Protein AF-A0A7S0HQ04-F1 (afdb_monomer_lite)

Structure (mmCIF, N/CA/C/O backbone):
data_AF-A0A7S0HQ04-F1
#
_entry.id   AF-A0A7S0HQ04-F1
#
loop_
_atom_site.group_PDB
_atom_site.id
_atom_site.type_symbol
_atom_site.label_atom_id
_atom_site.label_alt_id
_atom_site.label_comp_id
_atom_site.label_asym_id
_atom_site.label_entity_id
_atom_site.label_seq_id
_atom_site.pdbx_PDB_ins_code
_atom_site.Cartn_x
_atom_site.Cartn_y
_atom_site.Cartn_z
_atom_site.occupancy
_atom_site.B_iso_or_equiv
_atom_site.auth_seq_id
_atom_site.auth_comp_id
_atom_site.auth_asym_id
_atom_site.auth_atom_id
_atom_site.pdbx_PDB_model_num
ATOM 1 N N . ALA A 1 1 ? -10.178 5.469 36.055 1.00 49.44 1 ALA A N 1
ATOM 2 C CA . ALA A 1 1 ? -10.023 6.117 34.739 1.00 49.44 1 ALA A CA 1
ATOM 3 C C . ALA A 1 1 ? -11.211 7.045 34.546 1.00 49.44 1 ALA A C 1
ATOM 5 O O . ALA A 1 1 ? -12.327 6.606 34.798 1.00 49.44 1 ALA A O 1
ATOM 6 N N . ALA A 1 2 ? -10.984 8.321 34.225 1.00 44.69 2 ALA A N 1
ATOM 7 C CA . ALA A 1 2 ? -12.072 9.258 33.946 1.00 44.69 2 ALA A CA 1
ATOM 8 C C . ALA A 1 2 ? -12.947 8.728 32.797 1.00 44.69 2 ALA A C 1
ATOM 10 O O . ALA A 1 2 ? -12.449 8.022 31.917 1.00 44.69 2 ALA A O 1
ATOM 11 N N . ALA A 1 3 ? -14.241 9.037 32.826 1.00 45.88 3 ALA A N 1
ATOM 12 C CA . ALA A 1 3 ? -15.188 8.619 31.806 1.00 45.88 3 ALA A CA 1
ATOM 13 C C . ALA A 1 3 ? -14.772 9.138 30.413 1.00 45.88 3 ALA A C 1
ATOM 15 O O . ALA A 1 3 ? -14.984 10.296 30.077 1.00 45.88 3 ALA A O 1
ATOM 16 N N . GLY A 1 4 ? -14.187 8.244 29.612 1.00 54.53 4 GLY A N 1
ATOM 17 C CA . GLY A 1 4 ? -14.717 7.951 28.282 1.00 54.53 4 GLY A CA 1
ATOM 18 C C . GLY A 1 4 ? -14.225 8.763 27.085 1.00 54.53 4 GLY A C 1
ATOM 19 O O . GLY A 1 4 ? -14.978 8.869 26.123 1.00 54.53 4 GLY A O 1
ATOM 20 N N . ALA A 1 5 ? -12.998 9.288 27.063 1.00 63.47 5 ALA A N 1
ATOM 21 C CA . ALA A 1 5 ? -12.425 9.748 25.793 1.00 63.47 5 ALA A CA 1
ATOM 22 C C . ALA A 1 5 ? -12.096 8.523 24.916 1.00 63.47 5 ALA A C 1
ATOM 24 O O . ALA A 1 5 ? -11.068 7.869 25.101 1.00 63.47 5 ALA A O 1
ATOM 25 N N . LYS A 1 6 ? -13.005 8.166 23.999 1.00 71.00 6 LYS A N 1
ATOM 26 C CA . LYS A 1 6 ? -12.756 7.158 22.957 1.00 71.00 6 LYS A CA 1
ATOM 27 C C . LYS A 1 6 ? -11.501 7.586 22.189 1.00 71.00 6 LYS A C 1
ATOM 29 O O . LYS A 1 6 ? -11.421 8.729 21.743 1.00 71.00 6 LYS A O 1
ATOM 34 N N . ARG A 1 7 ? -10.509 6.695 22.059 1.00 79.62 7 ARG A N 1
ATOM 35 C CA . ARG A 1 7 ? -9.330 6.987 21.228 1.00 79.62 7 ARG A CA 1
ATOM 36 C C . ARG A 1 7 ? -9.783 7.228 19.787 1.00 79.62 7 ARG A C 1
ATOM 38 O O . ARG A 1 7 ? -10.695 6.544 19.323 1.00 79.62 7 ARG A O 1
ATOM 45 N N . ALA A 1 8 ? -9.140 8.161 19.092 1.00 81.12 8 ALA A N 1
ATOM 46 C CA . ALA A 1 8 ? -9.387 8.360 17.670 1.00 81.12 8 ALA A CA 1
ATOM 47 C C . ALA A 1 8 ? -9.031 7.082 16.896 1.00 81.12 8 ALA A C 1
ATOM 49 O O . ALA A 1 8 ? -7.971 6.493 17.126 1.00 81.12 8 ALA A O 1
ATOM 50 N N . SER A 1 9 ? -9.916 6.658 15.997 1.00 86.69 9 SER A N 1
ATOM 51 C CA . SER A 1 9 ? -9.639 5.550 15.087 1.00 86.69 9 SER A CA 1
ATOM 52 C C . SER A 1 9 ? -8.666 6.004 14.002 1.00 86.69 9 SER A C 1
ATOM 54 O O . SER A 1 9 ? -8.868 7.041 13.374 1.00 86.69 9 SER A O 1
ATOM 56 N N . THR A 1 10 ? -7.608 5.231 13.780 1.00 89.50 10 THR A N 1
ATOM 57 C CA . THR A 1 10 ? -6.543 5.535 12.822 1.00 89.50 10 THR A CA 1
ATOM 58 C C . THR A 1 10 ? -6.499 4.478 11.726 1.00 89.50 10 THR A C 1
ATOM 60 O O . THR A 1 10 ? -6.186 3.315 11.988 1.00 89.50 10 THR A O 1
ATOM 63 N N . ARG A 1 11 ? -6.755 4.896 10.483 1.00 91.81 11 ARG A N 1
ATOM 64 C CA . ARG A 1 11 ? -6.511 4.101 9.275 1.00 91.81 11 ARG A CA 1
ATOM 65 C C . ARG A 1 11 ? -5.287 4.651 8.555 1.00 91.81 11 ARG A C 1
ATOM 67 O O . ARG A 1 11 ? -5.269 5.818 8.180 1.00 91.81 11 ARG A O 1
ATOM 74 N N . LEU A 1 12 ? -4.269 3.814 8.393 1.00 92.00 12 LEU A N 1
ATOM 75 C CA . LEU A 1 12 ? -3.032 4.158 7.703 1.00 92.00 12 LEU A CA 1
ATOM 76 C C . LEU A 1 12 ? -3.044 3.557 6.300 1.00 92.00 12 LEU A C 1
ATOM 78 O O . LEU A 1 12 ? -3.035 2.338 6.149 1.00 92.00 12 LEU A O 1
ATOM 82 N N . THR A 1 13 ? -3.023 4.414 5.288 1.00 92.56 13 THR A N 1
ATOM 83 C CA . THR A 1 13 ? -2.994 4.004 3.886 1.00 92.56 13 THR A CA 1
ATOM 84 C C . THR A 1 13 ? -1.707 4.495 3.248 1.00 92.56 13 THR A C 1
ATOM 86 O O . THR A 1 13 ? -1.395 5.683 3.304 1.00 92.56 13 THR A O 1
ATOM 89 N N . LEU A 1 14 ? -0.950 3.573 2.660 1.00 90.12 14 LEU A N 1
ATOM 90 C CA . LEU A 1 14 ? 0.329 3.857 2.021 1.00 90.12 14 LEU A CA 1
ATOM 91 C C . LEU A 1 14 ? 0.217 3.594 0.527 1.00 90.12 14 LEU A C 1
ATOM 93 O O . LEU A 1 14 ? -0.139 2.490 0.113 1.00 90.12 14 LEU A O 1
ATOM 97 N N . CYS A 1 15 ? 0.558 4.593 -0.273 1.00 89.81 15 CYS A N 1
ATOM 98 C CA . CYS A 1 15 ? 0.679 4.454 -1.715 1.00 89.81 15 CYS A CA 1
ATOM 99 C C . CYS A 1 15 ? 2.157 4.482 -2.057 1.00 89.81 15 CYS A C 1
ATOM 101 O O . CYS A 1 15 ? 2.775 5.538 -1.945 1.00 89.81 15 CYS A O 1
ATOM 103 N N . ASP A 1 16 ? 2.693 3.330 -2.444 1.00 81.44 16 ASP A N 1
ATOM 104 C CA . ASP A 1 16 ? 4.086 3.200 -2.865 1.00 81.44 16 ASP A CA 1
ATOM 105 C C . ASP A 1 16 ? 5.136 3.712 -1.849 1.00 81.44 16 ASP A C 1
ATOM 107 O O . ASP A 1 16 ? 5.993 4.540 -2.167 1.00 81.44 16 ASP A O 1
ATOM 111 N N . PRO A 1 17 ? 5.065 3.291 -0.573 1.00 74.12 17 PRO A N 1
ATOM 112 C CA . PRO A 1 17 ? 6.048 3.686 0.415 1.00 74.12 17 PRO A CA 1
ATOM 113 C C . PRO A 1 17 ? 7.425 3.123 0.038 1.00 74.12 17 PRO A C 1
ATOM 115 O O . PRO A 1 17 ? 7.635 1.911 0.043 1.00 74.12 17 PRO A O 1
ATOM 118 N N . PHE A 1 18 ? 8.397 4.008 -0.191 1.00 68.62 18 PHE A N 1
ATOM 119 C CA . PHE A 1 18 ? 9.812 3.642 -0.272 1.00 68.62 18 PHE A CA 1
ATOM 120 C C . PHE A 1 18 ? 10.280 3.110 1.086 1.00 68.62 18 PHE A C 1
ATOM 122 O O . PHE A 1 18 ? 10.737 3.853 1.954 1.00 68.62 18 PHE A O 1
ATOM 129 N N . CYS A 1 19 ? 10.115 1.810 1.294 1.00 59.16 19 CYS A N 1
ATOM 130 C CA . CYS A 1 19 ? 10.522 1.119 2.505 1.00 59.16 19 CYS A CA 1
ATOM 131 C C . CYS A 1 19 ? 11.598 0.110 2.138 1.00 59.16 19 CYS A C 1
ATOM 133 O O . CYS A 1 19 ? 11.290 -1.005 1.732 1.00 59.16 19 CYS A O 1
ATOM 135 N N . ALA A 1 20 ? 12.861 0.505 2.299 1.00 55.47 20 ALA A N 1
ATOM 136 C CA . ALA A 1 20 ? 13.969 -0.429 2.190 1.00 55.47 20 ALA A CA 1
ATOM 137 C C . ALA A 1 20 ? 13.792 -1.565 3.215 1.00 55.47 20 ALA A C 1
ATOM 139 O O . ALA A 1 20 ? 13.475 -1.321 4.388 1.00 55.47 20 ALA A O 1
ATOM 140 N N . ARG A 1 21 ? 13.961 -2.814 2.771 1.00 53.97 21 ARG A N 1
ATOM 141 C CA . ARG A 1 21 ? 13.816 -3.982 3.645 1.00 53.97 21 ARG A CA 1
ATOM 142 C C . ARG A 1 21 ? 14.895 -4.065 4.716 1.00 53.97 21 ARG A C 1
ATOM 144 O O . ARG A 1 21 ? 16.014 -3.589 4.561 1.00 53.97 21 ARG A O 1
ATOM 151 N N . ALA A 1 22 ? 14.564 -4.789 5.779 1.00 51.50 22 ALA A N 1
ATOM 152 C CA . ALA A 1 22 ? 15.444 -4.980 6.919 1.00 51.50 22 ALA A CA 1
ATOM 153 C C . ALA A 1 22 ? 16.738 -5.722 6.685 1.00 51.50 22 ALA A C 1
ATOM 155 O O . ALA A 1 22 ? 17.686 -5.546 7.440 1.00 51.50 22 ALA A O 1
ATOM 156 N N . ASP A 1 23 ? 16.753 -6.551 5.662 1.00 50.78 23 ASP A N 1
ATOM 157 C CA . ASP A 1 23 ? 17.892 -7.335 5.231 1.00 50.78 23 ASP A CA 1
ATOM 158 C C . ASP A 1 23 ? 18.724 -6.628 4.149 1.00 50.78 23 ASP A C 1
ATOM 160 O O . ASP A 1 23 ? 19.765 -7.145 3.759 1.00 50.78 23 ASP A O 1
ATOM 164 N N . GLU A 1 24 ? 18.301 -5.444 3.687 1.00 52.69 24 GLU A N 1
ATOM 165 C CA . GLU A 1 24 ? 18.981 -4.666 2.638 1.00 52.69 24 GLU A CA 1
ATOM 166 C C . GLU A 1 24 ? 19.461 -3.286 3.106 1.00 52.69 24 GLU A C 1
ATOM 168 O O . GLU A 1 24 ? 20.281 -2.648 2.443 1.00 52.69 24 GLU A O 1
ATOM 173 N N . VAL A 1 25 ? 18.986 -2.818 4.262 1.00 55.66 25 VAL A N 1
ATOM 174 C CA . VAL A 1 25 ? 19.488 -1.601 4.902 1.00 55.66 25 VAL A CA 1
ATOM 175 C C . VAL A 1 25 ? 20.766 -1.939 5.665 1.00 55.66 25 VAL A C 1
ATOM 177 O O . VAL A 1 25 ? 20.732 -2.617 6.684 1.00 55.66 25 VAL A O 1
ATOM 180 N N . GLY A 1 26 ? 21.903 -1.466 5.153 1.00 57.19 26 GLY A N 1
ATOM 181 C CA . GLY A 1 26 ? 23.189 -1.502 5.849 1.00 57.19 26 GLY A CA 1
ATOM 182 C C . GLY A 1 26 ? 23.482 -0.213 6.624 1.00 57.19 26 GLY A C 1
ATOM 183 O O . GLY A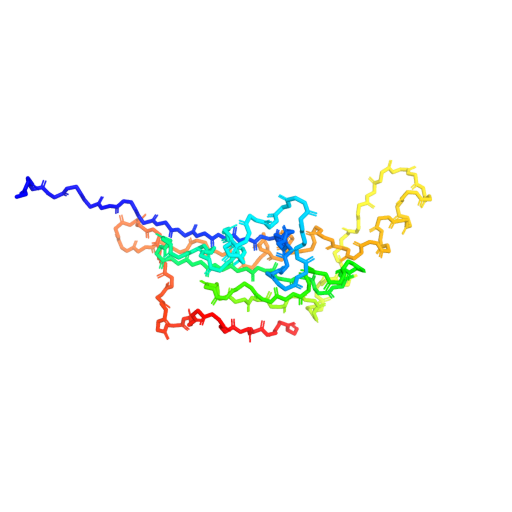 1 26 ? 22.739 0.770 6.582 1.00 57.19 26 GLY A O 1
ATOM 184 N N . SER A 1 27 ? 24.619 -0.194 7.316 1.00 57.19 27 SER A N 1
ATOM 185 C CA . SER A 1 27 ? 25.131 1.001 8.002 1.00 57.19 27 SER A CA 1
ATOM 186 C C . SER A 1 27 ? 25.265 2.202 7.034 1.00 57.19 27 SER A C 1
ATOM 188 O O . SER A 1 27 ? 25.646 1.991 5.879 1.00 57.19 27 SER A O 1
ATOM 190 N N . PRO A 1 28 ? 24.978 3.456 7.450 1.00 58.94 28 PRO A N 1
ATOM 191 C CA . PRO A 1 28 ? 24.671 3.925 8.811 1.00 58.94 28 PRO A CA 1
ATOM 192 C C . PRO A 1 28 ? 23.182 3.868 9.189 1.00 58.94 28 PRO A C 1
ATOM 194 O O . PRO A 1 28 ? 22.813 4.313 10.271 1.00 58.94 28 PRO A O 1
ATOM 197 N N . TRP A 1 29 ? 22.328 3.381 8.290 1.00 57.28 29 TRP A N 1
ATOM 198 C CA . TRP A 1 29 ? 20.873 3.413 8.448 1.00 57.28 29 TRP A CA 1
ATOM 199 C C . TRP A 1 29 ? 20.329 2.226 9.253 1.00 57.28 29 TRP A C 1
ATOM 201 O O . TRP A 1 29 ? 19.196 2.276 9.725 1.00 57.28 29 TRP A O 1
ATOM 211 N N . ASP A 1 30 ? 21.143 1.183 9.430 1.00 61.56 30 ASP A N 1
ATOM 212 C CA . ASP A 1 30 ? 20.929 0.112 10.401 1.00 61.56 30 ASP A CA 1
ATOM 213 C C . ASP A 1 30 ? 21.782 0.374 11.652 1.00 61.56 30 ASP A C 1
ATOM 215 O O . ASP A 1 30 ? 23.015 0.361 11.600 1.00 61.56 30 ASP A O 1
ATOM 219 N N . ASP A 1 31 ? 21.114 0.628 12.778 1.00 63.97 31 ASP A N 1
ATOM 220 C CA . ASP A 1 31 ? 21.716 0.832 14.103 1.00 63.97 31 ASP A CA 1
ATOM 221 C C . ASP A 1 31 ? 22.036 -0.495 14.822 1.00 63.97 31 ASP A C 1
ATOM 223 O O . ASP A 1 31 ? 22.365 -0.508 16.010 1.00 63.97 31 ASP A O 1
ATOM 227 N N . GLY A 1 32 ? 21.935 -1.626 14.114 1.00 59.44 32 GLY A N 1
ATOM 228 C CA . GLY A 1 32 ? 22.132 -2.963 14.667 1.00 59.44 32 GLY A CA 1
ATOM 229 C C . GLY A 1 32 ? 20.888 -3.524 15.360 1.00 59.44 32 GLY A C 1
ATOM 230 O O . GLY A 1 32 ? 20.926 -4.657 15.843 1.00 59.44 32 GLY A O 1
ATOM 231 N N . SER A 1 33 ? 19.771 -2.783 15.388 1.00 60.53 33 SER A N 1
ATOM 232 C CA . SER A 1 33 ? 18.465 -3.318 15.798 1.00 60.53 33 SER A CA 1
ATOM 233 C C . SER A 1 33 ? 17.797 -4.150 14.697 1.00 60.53 33 SER A C 1
ATOM 235 O O . SER A 1 33 ? 16.811 -4.851 14.962 1.00 60.53 33 SER A O 1
ATOM 237 N N . GLY A 1 34 ? 18.324 -4.100 13.466 1.00 55.38 34 GLY A N 1
ATOM 238 C CA . GLY A 1 34 ? 17.714 -4.711 12.296 1.00 55.38 34 GLY A CA 1
ATOM 239 C C . GLY A 1 34 ? 16.345 -4.086 12.051 1.00 55.38 34 GLY A C 1
ATOM 240 O O . GLY A 1 34 ? 15.316 -4.672 12.401 1.00 55.38 34 GLY A O 1
ATOM 241 N N . THR A 1 35 ? 16.325 -2.908 11.428 1.00 57.88 35 THR A N 1
ATOM 242 C CA . THR A 1 35 ? 15.143 -2.076 11.099 1.00 57.88 35 THR A CA 1
ATOM 243 C C . THR A 1 35 ? 14.244 -1.642 12.236 1.00 57.88 35 THR A C 1
ATOM 245 O O . THR A 1 35 ? 13.097 -2.082 12.393 1.00 57.88 35 THR A O 1
ATOM 248 N N . THR A 1 36 ? 14.684 -0.610 12.924 1.00 52.19 36 THR A N 1
ATOM 249 C CA . THR A 1 36 ? 13.777 0.376 13.496 1.00 52.19 36 THR A CA 1
ATOM 250 C C . THR A 1 36 ? 12.910 0.983 12.373 1.00 52.19 36 THR A C 1
ATOM 252 O O . THR A 1 36 ? 13.406 1.632 11.461 1.00 52.19 36 THR A O 1
ATOM 255 N N . GLY A 1 37 ? 11.596 0.717 12.387 1.00 58.88 37 GLY A N 1
ATOM 256 C CA . GLY A 1 37 ? 10.617 1.317 11.462 1.00 58.88 37 GLY A CA 1
ATOM 257 C C . GLY A 1 37 ? 9.816 0.316 10.623 1.00 58.88 37 GLY A C 1
ATOM 258 O O . GLY A 1 37 ? 8.608 0.213 10.813 1.00 58.88 37 GLY A O 1
ATOM 259 N N . ALA A 1 38 ? 10.455 -0.463 9.741 1.00 66.62 38 ALA A N 1
ATOM 260 C CA . ALA A 1 38 ? 9.758 -1.344 8.785 1.00 66.62 38 ALA A CA 1
ATOM 261 C C . ALA A 1 38 ? 9.033 -2.533 9.448 1.00 66.62 38 ALA A C 1
ATOM 263 O O . ALA A 1 38 ? 7.871 -2.810 9.149 1.00 66.62 38 ALA A O 1
ATOM 264 N N . LYS A 1 39 ? 9.681 -3.206 10.412 1.00 70.81 39 LYS A N 1
ATOM 265 C CA . LYS A 1 39 ? 9.085 -4.328 11.173 1.00 70.81 39 LYS A CA 1
ATOM 266 C C . LYS A 1 39 ? 7.859 -3.924 11.987 1.00 70.81 39 LYS A C 1
ATOM 268 O O . LYS A 1 39 ? 7.013 -4.760 12.290 1.00 70.81 39 LYS A O 1
ATOM 273 N N . LEU A 1 40 ? 7.798 -2.655 12.380 1.00 76.06 40 LEU A N 1
ATOM 274 C CA . LEU A 1 40 ? 6.746 -2.105 13.229 1.00 76.06 40 LEU A CA 1
ATOM 275 C C . LEU A 1 40 ? 5.793 -1.195 12.444 1.00 76.06 40 LEU A C 1
ATOM 277 O O . LEU A 1 40 ? 4.899 -0.593 13.039 1.00 76.06 40 LEU A O 1
ATOM 281 N N . PHE A 1 41 ? 5.958 -1.090 11.123 1.00 81.00 41 PHE A N 1
ATOM 282 C CA . PHE A 1 41 ? 5.223 -0.126 10.321 1.00 81.00 41 PHE A CA 1
ATOM 283 C C . PHE A 1 41 ? 3.725 -0.426 10.349 1.00 81.00 41 PHE A C 1
ATOM 285 O O . PHE A 1 41 ? 3.295 -1.522 10.009 1.00 81.00 41 PHE A O 1
ATOM 292 N N . GLY A 1 42 ? 2.913 0.546 10.764 1.00 85.69 42 GLY A N 1
ATOM 293 C CA . GLY A 1 42 ? 1.465 0.377 10.878 1.00 85.69 42 GLY A CA 1
ATOM 294 C C . GLY A 1 42 ? 1.003 -0.453 12.080 1.00 85.69 42 GLY A C 1
ATOM 295 O O . GLY A 1 42 ? -0.204 -0.650 12.218 1.00 85.69 42 GLY A O 1
ATOM 296 N N . ARG A 1 43 ? 1.906 -0.909 12.968 1.00 87.62 43 ARG A N 1
ATOM 297 C CA . ARG A 1 43 ? 1.563 -1.695 14.174 1.00 87.62 43 ARG A CA 1
ATOM 298 C C . ARG A 1 43 ? 0.498 -1.022 15.036 1.00 87.62 43 ARG A C 1
ATOM 300 O O . ARG A 1 43 ? -0.390 -1.699 15.541 1.00 87.62 43 ARG A O 1
ATOM 307 N N . ASP A 1 44 ? 0.604 0.292 15.188 1.00 88.75 44 ASP A N 1
ATOM 308 C CA . ASP A 1 44 ? -0.199 1.052 16.146 1.00 88.75 44 ASP A CA 1
ATOM 309 C C . ASP A 1 44 ? -1.487 1.634 15.518 1.00 88.75 44 ASP A C 1
ATOM 311 O O . ASP A 1 44 ? -2.306 2.214 16.228 1.00 88.75 44 ASP A O 1
ATOM 315 N N . ALA A 1 45 ? -1.703 1.451 14.207 1.00 91.38 45 ALA A N 1
ATOM 316 C CA . ALA A 1 45 ? -2.944 1.835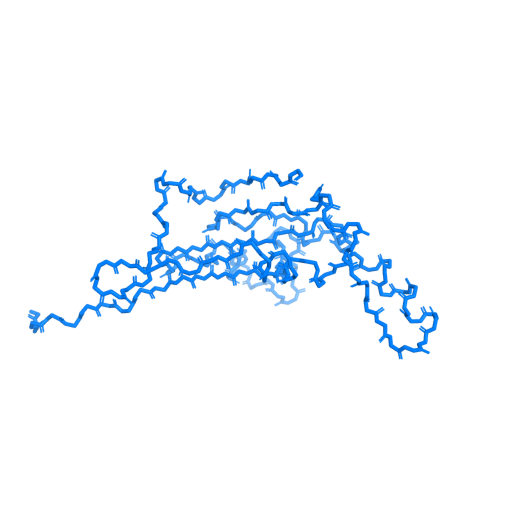 13.529 1.00 91.38 45 ALA A CA 1
ATOM 317 C C . ALA A 1 45 ? -4.050 0.790 13.757 1.00 91.38 45 ALA A C 1
ATOM 319 O O . ALA A 1 45 ? -3.768 -0.412 13.777 1.00 91.38 45 ALA A O 1
ATOM 320 N N . ASP A 1 46 ? -5.310 1.229 13.860 1.00 91.75 46 ASP A N 1
ATOM 321 C CA . ASP A 1 46 ? -6.477 0.333 13.922 1.00 91.75 46 ASP A CA 1
ATOM 322 C C . ASP A 1 46 ? -6.589 -0.525 12.655 1.00 91.75 46 ASP A C 1
ATOM 324 O O . ASP A 1 46 ? -6.958 -1.696 12.723 1.00 91.75 46 ASP A O 1
ATOM 328 N N . PHE A 1 47 ? -6.200 0.043 11.511 1.00 93.25 47 PHE A N 1
ATOM 329 C CA . PHE A 1 47 ? -6.009 -0.672 10.256 1.00 93.25 47 PHE A CA 1
ATOM 330 C C . PHE A 1 47 ? -4.878 -0.040 9.447 1.00 93.25 47 PHE A C 1
ATOM 332 O O . PHE A 1 47 ? -4.722 1.181 9.436 1.00 93.25 47 PHE A O 1
ATOM 339 N N . ALA A 1 48 ? -4.090 -0.876 8.774 1.00 93.06 48 ALA A N 1
ATOM 340 C CA . ALA A 1 48 ? -2.985 -0.442 7.934 1.00 93.06 48 ALA A CA 1
ATOM 341 C C . ALA A 1 48 ? -3.008 -1.204 6.609 1.00 93.06 48 ALA A C 1
ATOM 343 O O . ALA A 1 48 ? -3.097 -2.437 6.601 1.00 93.06 48 ALA A O 1
ATOM 344 N N . GLU A 1 49 ? -2.897 -0.475 5.504 1.00 93.31 49 GLU A N 1
ATOM 345 C CA . GLU A 1 49 ? -2.849 -1.040 4.162 1.00 93.31 49 GLU A CA 1
ATOM 346 C C . GLU A 1 49 ? -1.792 -0.366 3.288 1.00 93.31 49 GLU A C 1
ATOM 348 O O . GLU A 1 49 ? -1.401 0.784 3.502 1.00 93.31 49 GLU A O 1
ATOM 353 N N . HIS A 1 50 ? 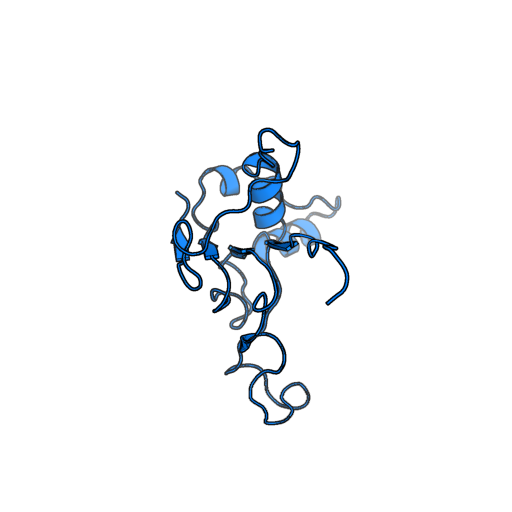-1.339 -1.109 2.289 1.00 90.56 50 HIS A N 1
ATOM 354 C CA . HIS A 1 50 ? -0.287 -0.707 1.372 1.00 90.56 50 HIS A CA 1
ATOM 355 C C . HIS A 1 50 ? -0.705 -1.075 -0.054 1.00 90.56 50 HIS A C 1
ATOM 357 O O . HIS A 1 50 ? -0.970 -2.238 -0.346 1.00 90.56 50 HIS A O 1
ATOM 363 N N . PHE A 1 51 ? -0.760 -0.080 -0.935 1.00 91.50 51 PHE A N 1
ATOM 364 C CA . PHE A 1 51 ? -0.875 -0.258 -2.379 1.00 91.50 51 PHE A CA 1
ATOM 365 C C . PHE A 1 51 ? 0.533 -0.319 -2.969 1.00 91.50 51 PHE A C 1
ATOM 367 O O . PHE A 1 51 ? 1.216 0.704 -3.053 1.00 91.50 51 PHE A O 1
ATOM 374 N N . LEU A 1 52 ? 0.962 -1.537 -3.291 1.00 86.69 52 LEU A N 1
ATOM 375 C CA . LEU A 1 52 ? 2.305 -1.875 -3.747 1.00 86.69 52 LEU A CA 1
ATOM 376 C C . LEU A 1 52 ? 2.375 -1.838 -5.273 1.00 86.69 52 LEU A C 1
ATOM 378 O O . LEU A 1 52 ? 1.497 -2.376 -5.953 1.00 86.69 52 LEU A O 1
ATOM 382 N N . ASN A 1 53 ? 3.458 -1.268 -5.790 1.00 83.38 53 ASN A N 1
ATOM 383 C CA . ASN A 1 53 ? 3.825 -1.302 -7.196 1.00 83.38 53 ASN A CA 1
ATOM 384 C C . ASN A 1 53 ? 5.236 -1.899 -7.324 1.00 83.38 53 ASN A C 1
ATOM 386 O O . ASN A 1 53 ? 6.222 -1.271 -6.970 1.00 83.38 53 ASN A O 1
ATOM 390 N N . SER A 1 54 ? 5.313 -3.144 -7.792 1.00 71.00 54 SER A N 1
ATOM 391 C CA . SER A 1 54 ? 6.516 -3.992 -7.756 1.00 71.00 54 SER A CA 1
ATOM 392 C C . SER A 1 54 ? 7.466 -3.823 -8.949 1.00 71.00 54 SER A C 1
ATOM 394 O O . SER A 1 54 ? 8.353 -4.651 -9.144 1.00 71.00 54 SER A O 1
ATOM 396 N N . ASP A 1 55 ? 7.231 -2.824 -9.797 1.00 69.00 55 ASP A N 1
ATOM 397 C CA . ASP A 1 55 ? 8.028 -2.574 -11.006 1.00 69.00 55 ASP A CA 1
ATOM 398 C C . ASP A 1 55 ? 9.172 -1.582 -10.758 1.00 69.00 55 ASP A C 1
ATOM 400 O O . ASP A 1 55 ? 9.771 -1.065 -11.704 1.00 69.00 55 ASP A O 1
ATOM 404 N N . ASP A 1 56 ? 9.478 -1.302 -9.493 1.00 66.00 56 ASP A N 1
ATOM 405 C CA . ASP A 1 56 ? 10.644 -0.511 -9.145 1.00 66.00 56 ASP A CA 1
ATOM 406 C C . ASP A 1 56 ? 11.920 -1.299 -9.487 1.00 66.00 56 ASP A C 1
ATOM 408 O O . ASP A 1 56 ? 12.067 -2.490 -9.191 1.00 66.00 56 ASP A O 1
ATOM 412 N N . VAL A 1 57 ? 12.860 -0.616 -10.137 1.00 61.66 57 VAL A N 1
ATOM 413 C CA . VAL A 1 57 ? 14.192 -1.142 -10.455 1.00 61.66 57 VAL A CA 1
ATOM 414 C C . VAL A 1 57 ? 15.091 -1.206 -9.218 1.00 61.66 57 VAL A C 1
ATOM 416 O O . VAL A 1 57 ? 16.159 -1.822 -9.268 1.00 61.66 57 VAL A O 1
ATOM 419 N N . VAL A 1 58 ? 14.683 -0.574 -8.114 1.00 61.56 58 VAL A N 1
ATOM 420 C CA . VAL A 1 58 ? 15.378 -0.621 -6.831 1.00 61.56 58 VAL A CA 1
ATOM 421 C C . VAL A 1 58 ? 15.063 -1.957 -6.131 1.00 61.56 58 VAL A C 1
ATOM 423 O O . VAL A 1 58 ? 13.913 -2.218 -5.788 1.00 61.56 58 VAL A O 1
ATOM 426 N N . PRO A 1 59 ? 16.065 -2.820 -5.864 1.00 56.16 59 PRO A N 1
ATOM 427 C CA . PRO A 1 59 ? 15.848 -4.176 -5.334 1.00 56.16 59 PRO A CA 1
ATOM 428 C C . PRO A 1 59 ? 15.109 -4.259 -3.984 1.00 56.16 59 PRO A C 1
ATOM 430 O O . PRO A 1 59 ? 14.576 -5.315 -3.646 1.00 56.16 59 PRO A O 1
ATOM 433 N N . SER A 1 60 ? 15.043 -3.150 -3.239 1.00 56.25 60 SER A N 1
ATOM 434 C CA . SER A 1 60 ? 14.628 -3.107 -1.835 1.00 56.25 60 SER A CA 1
ATOM 435 C C . SER A 1 60 ? 13.179 -2.680 -1.587 1.00 56.25 60 SER A C 1
ATOM 437 O O . SER A 1 60 ? 12.746 -2.717 -0.434 1.00 56.25 60 SER A O 1
ATOM 439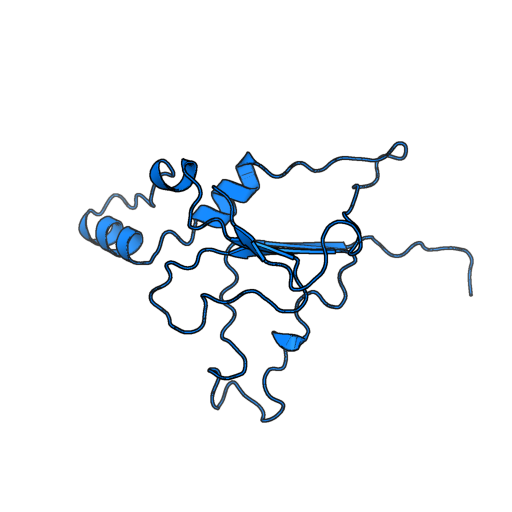 N N . THR A 1 61 ? 12.426 -2.293 -2.623 1.00 59.53 61 THR A N 1
ATOM 440 C CA . THR A 1 61 ? 11.089 -1.666 -2.509 1.00 59.53 61 THR A CA 1
ATOM 441 C C . THR A 1 61 ? 9.932 -2.569 -2.957 1.00 59.53 61 THR A C 1
ATOM 443 O O . THR A 1 61 ? 8.774 -2.275 -2.674 1.00 59.53 61 THR A O 1
ATOM 446 N N . ASN A 1 62 ? 10.217 -3.728 -3.560 1.00 64.75 62 ASN A N 1
ATOM 447 C CA . ASN A 1 62 ? 9.209 -4.594 -4.194 1.00 64.75 62 ASN A CA 1
ATOM 448 C C . ASN A 1 62 ? 8.526 -5.615 -3.260 1.00 64.75 62 ASN A C 1
ATOM 450 O O . ASN A 1 62 ? 7.940 -6.592 -3.732 1.00 64.75 62 ASN A O 1
ATOM 454 N N . PHE A 1 63 ? 8.593 -5.434 -1.938 1.00 70.88 63 PHE A N 1
ATOM 455 C CA . PHE A 1 63 ? 8.062 -6.403 -0.973 1.00 70.88 63 PHE A CA 1
ATOM 456 C C . PHE A 1 63 ? 6.935 -5.828 -0.101 1.00 70.88 63 PHE A C 1
ATOM 458 O O . PHE A 1 63 ? 6.947 -4.650 0.258 1.00 70.88 63 PHE A O 1
ATOM 465 N N . PRO A 1 64 ? 5.959 -6.663 0.298 1.00 75.94 64 PRO A N 1
ATOM 466 C CA . PRO A 1 64 ? 4.876 -6.247 1.181 1.00 75.94 64 PRO A CA 1
ATOM 467 C C . PRO A 1 64 ? 5.387 -5.857 2.577 1.00 75.94 64 PRO A C 1
ATOM 469 O O . PRO A 1 64 ? 6.264 -6.509 3.145 1.00 75.94 64 PRO A O 1
ATOM 472 N N . LEU A 1 65 ? 4.772 -4.833 3.178 1.00 80.69 65 LEU A N 1
ATOM 473 C CA . LEU A 1 65 ? 5.046 -4.448 4.565 1.00 80.69 65 LEU A CA 1
ATOM 474 C C . LEU A 1 65 ? 4.376 -5.445 5.531 1.00 80.69 65 LEU A C 1
ATOM 476 O O . LEU A 1 65 ? 3.181 -5.715 5.389 1.00 80.69 65 LEU A O 1
ATOM 480 N N . PRO A 1 66 ? 5.092 -5.963 6.547 1.00 78.38 66 PRO A N 1
ATOM 481 C CA . PRO A 1 66 ? 4.673 -7.145 7.310 1.00 78.38 66 PRO A CA 1
ATOM 482 C C . PRO A 1 66 ? 3.399 -6.952 8.141 1.00 78.38 66 PRO A C 1
ATOM 484 O O . PRO A 1 66 ? 2.668 -7.907 8.390 1.00 78.38 66 PRO A O 1
ATOM 487 N N . LEU A 1 67 ? 3.113 -5.723 8.577 1.00 86.50 67 LEU A N 1
ATOM 488 C CA . LEU A 1 67 ? 1.940 -5.408 9.394 1.00 86.50 67 LEU A CA 1
ATOM 489 C C . LEU A 1 67 ? 0.852 -4.668 8.607 1.00 86.50 67 LEU A C 1
ATOM 491 O O . LEU A 1 67 ? -0.060 -4.116 9.214 1.00 86.50 67 LEU A O 1
ATOM 495 N N . CYS A 1 68 ? 0.906 -4.672 7.278 1.00 90.88 68 CYS A N 1
ATOM 496 C CA . CYS A 1 68 ? -0.130 -4.093 6.425 1.00 90.88 68 CYS A CA 1
ATOM 497 C C . CYS A 1 68 ? -0.893 -5.197 5.686 1.00 90.88 68 CYS A C 1
ATOM 499 O O . CYS A 1 68 ? -0.347 -6.268 5.424 1.00 90.88 68 CYS A O 1
ATOM 501 N N . TYR A 1 69 ? -2.152 -4.941 5.337 1.00 93.25 69 TYR A N 1
ATOM 502 C CA . TYR A 1 69 ? -2.783 -5.648 4.224 1.00 93.25 69 TYR A CA 1
ATOM 503 C C . TYR A 1 69 ? -2.266 -5.040 2.919 1.00 93.25 69 TYR A C 1
ATOM 505 O O . TYR A 1 69 ? -2.244 -3.817 2.785 1.00 93.25 69 TYR A O 1
ATOM 513 N N . VAL A 1 70 ? -1.823 -5.857 1.971 1.00 91.38 70 VAL A N 1
ATOM 514 C CA . VAL A 1 70 ? -1.162 -5.359 0.762 1.00 91.38 70 VAL A CA 1
ATOM 515 C C . VAL A 1 70 ? -2.010 -5.633 -0.468 1.00 91.38 70 VAL A C 1
ATOM 517 O O . VAL A 1 70 ? -2.361 -6.778 -0.743 1.00 91.38 70 VAL A O 1
ATOM 520 N N . TYR A 1 71 ? -2.300 -4.576 -1.218 1.00 92.19 71 TYR A N 1
ATOM 521 C CA . TYR A 1 71 ? -2.844 -4.645 -2.566 1.00 92.19 71 TYR A CA 1
ATOM 522 C C . TYR A 1 71 ? -1.679 -4.517 -3.545 1.00 92.19 71 TYR A C 1
ATOM 524 O O . TYR A 1 71 ? -1.108 -3.440 -3.694 1.00 92.19 71 TYR A O 1
ATOM 532 N N . ASP A 1 72 ? -1.313 -5.615 -4.195 1.00 89.81 72 ASP A N 1
ATOM 533 C CA . ASP A 1 72 ? -0.384 -5.604 -5.323 1.00 89.81 72 ASP A CA 1
ATOM 534 C C . ASP A 1 72 ? -1.163 -5.145 -6.560 1.00 89.81 72 ASP A C 1
ATOM 536 O O . ASP A 1 72 ? -1.981 -5.889 -7.110 1.00 89.81 72 ASP A O 1
ATOM 540 N N . VAL A 1 73 ? -0.959 -3.881 -6.936 1.00 90.56 73 VAL A N 1
ATOM 541 C CA . VAL A 1 73 ? -1.670 -3.227 -8.044 1.00 90.56 73 VAL A CA 1
ATOM 542 C C . VAL A 1 73 ? -0.862 -3.214 -9.336 1.00 90.56 73 VAL A C 1
ATOM 544 O O . VAL A 1 73 ? -1.302 -2.618 -10.322 1.00 90.56 73 VAL A O 1
ATOM 547 N N . THR A 1 74 ? 0.294 -3.879 -9.365 1.00 86.56 74 THR A N 1
ATOM 548 C CA . THR A 1 74 ? 1.175 -3.946 -10.537 1.00 86.56 74 THR A CA 1
ATOM 549 C C . THR A 1 74 ? 0.455 -4.528 -11.752 1.00 86.56 74 THR A C 1
ATOM 551 O O . THR A 1 74 ? 0.643 -4.049 -12.872 1.00 86.56 74 THR A O 1
ATOM 554 N N . GLY A 1 75 ? -0.385 -5.544 -11.528 1.00 85.31 75 GLY A N 1
ATOM 555 C CA . GLY A 1 75 ? -1.110 -6.277 -12.571 1.00 85.31 75 GLY A CA 1
ATOM 556 C C . GLY A 1 75 ? -2.422 -5.642 -13.035 1.00 85.31 75 GLY A C 1
ATOM 557 O O . GLY A 1 75 ? -3.010 -6.126 -14.000 1.00 85.31 75 GLY A O 1
ATOM 558 N N . SER A 1 76 ? -2.880 -4.563 -12.394 1.00 90.19 76 SER A N 1
ATOM 559 C CA . SER A 1 76 ? -4.194 -3.987 -12.686 1.00 90.19 76 SER A CA 1
ATOM 560 C C . SER A 1 76 ? -4.283 -3.484 -14.130 1.00 90.19 76 SER A C 1
ATOM 562 O O . SER A 1 76 ? -3.469 -2.668 -14.568 1.00 90.19 76 SER A O 1
ATOM 564 N N . LYS A 1 77 ? -5.321 -3.899 -14.870 1.00 88.12 77 LYS A N 1
ATOM 565 C CA . LYS A 1 77 ? -5.553 -3.474 -16.271 1.00 88.12 77 LYS A CA 1
ATOM 566 C C . LYS A 1 77 ? -5.554 -1.961 -16.457 1.00 88.12 77 LYS A C 1
ATOM 568 O O . LYS A 1 77 ? -5.053 -1.449 -17.459 1.00 88.12 77 LYS A O 1
ATOM 573 N N . GLU A 1 78 ? -6.098 -1.242 -15.483 1.00 88.12 78 GLU A N 1
ATOM 574 C CA . GLU A 1 78 ? -6.205 0.214 -15.509 1.00 88.12 78 GLU A CA 1
ATOM 575 C C . GLU A 1 78 ? -4.856 0.931 -15.448 1.00 88.12 78 GLU A C 1
ATOM 577 O O . GLU A 1 78 ? -4.759 2.075 -15.898 1.00 88.12 78 GLU A O 1
ATOM 582 N N . ARG A 1 79 ? -3.820 0.261 -14.931 1.00 86.25 79 ARG A N 1
ATOM 583 C CA . ARG A 1 79 ? -2.459 0.792 -14.837 1.00 86.25 79 ARG A CA 1
ATOM 584 C C . ARG A 1 79 ? -1.903 1.159 -16.203 1.00 86.25 79 ARG A C 1
ATOM 586 O O . ARG A 1 79 ? -1.312 2.218 -16.363 1.00 86.25 79 ARG A O 1
ATOM 593 N N . SER A 1 80 ? -2.150 0.309 -17.201 1.00 80.00 80 SER A N 1
ATOM 594 C CA . SER A 1 80 ? -1.698 0.528 -18.582 1.00 80.00 80 SER A CA 1
ATOM 595 C C . SER A 1 80 ? -2.279 1.798 -19.217 1.00 80.00 80 SER A C 1
ATOM 597 O O . SER A 1 80 ? -1.667 2.383 -20.108 1.00 80.00 80 SER A O 1
ATOM 599 N N . ALA A 1 81 ? -3.446 2.237 -18.738 1.00 81.44 81 ALA A N 1
ATOM 600 C CA . ALA A 1 81 ? -4.133 3.444 -19.179 1.00 81.44 81 ALA A CA 1
ATOM 601 C C . ALA A 1 81 ? -3.892 4.641 -18.242 1.00 81.44 81 ALA A C 1
ATOM 603 O O . ALA A 1 81 ? -4.472 5.711 -18.446 1.00 81.44 81 ALA A O 1
ATOM 604 N N . PHE A 1 82 ? -3.084 4.480 -17.190 1.00 84.81 82 PHE A N 1
ATOM 605 C CA . PHE A 1 82 ? -2.784 5.563 -16.269 1.00 84.81 82 PHE A CA 1
ATOM 606 C C . PHE A 1 82 ? -1.785 6.531 -16.913 1.00 84.81 82 PHE A C 1
ATOM 608 O O . PHE A 1 82 ? -0.732 6.092 -17.387 1.00 84.81 82 PHE A O 1
ATOM 615 N N . PRO A 1 83 ? -2.098 7.839 -16.972 1.00 78.75 83 PRO A N 1
ATOM 616 C CA . PRO A 1 83 ? -1.233 8.788 -17.642 1.00 78.75 83 PRO A CA 1
ATOM 617 C C . PRO A 1 83 ? 0.120 8.854 -16.917 1.00 78.75 83 PRO A C 1
ATOM 619 O O . PRO A 1 83 ? 0.164 9.081 -15.703 1.00 78.75 83 PRO A O 1
ATOM 622 N N . PRO A 1 84 ? 1.233 8.654 -17.636 1.00 73.81 84 PRO A N 1
ATOM 623 C CA . PRO A 1 84 ? 2.549 8.900 -17.075 1.00 73.81 84 PRO A CA 1
ATOM 624 C C . PRO A 1 84 ? 2.735 10.400 -16.801 1.00 73.81 84 PRO A C 1
ATOM 626 O O . PRO A 1 84 ? 1.995 11.219 -17.355 1.00 73.81 84 PRO A O 1
ATOM 629 N N . PRO A 1 85 ? 3.729 10.776 -15.978 1.00 73.19 85 PRO A N 1
ATOM 630 C CA . PRO A 1 85 ? 4.125 12.171 -15.838 1.00 73.19 85 PRO A CA 1
ATOM 631 C C . PRO A 1 85 ? 4.412 12.802 -17.209 1.00 73.19 85 PRO A C 1
ATOM 633 O O . PRO A 1 85 ? 4.994 12.151 -18.081 1.00 73.19 85 PRO A O 1
ATOM 636 N N . ASP A 1 86 ? 3.988 14.053 -17.374 1.00 83.31 86 ASP A N 1
ATOM 637 C CA . ASP A 1 86 ? 4.266 14.888 -18.542 1.00 83.31 86 ASP A CA 1
ATOM 638 C C . ASP A 1 86 ? 4.917 16.179 -18.045 1.00 83.31 86 ASP A C 1
ATOM 640 O O . ASP A 1 86 ? 4.266 17.034 -17.437 1.00 83.31 86 ASP A O 1
ATOM 644 N N . THR A 1 87 ? 6.232 16.277 -18.223 1.00 85.00 87 THR A N 1
ATOM 645 C CA . THR A 1 87 ? 7.018 17.455 -17.848 1.00 85.00 87 THR A CA 1
ATOM 646 C C . THR A 1 87 ? 7.208 18.417 -19.019 1.00 85.00 87 THR A C 1
ATOM 648 O O . THR A 1 87 ? 7.841 19.464 -18.855 1.00 85.00 87 THR A O 1
ATOM 651 N N . GLY A 1 88 ? 6.693 18.079 -20.207 1.00 89.00 88 GLY A N 1
ATOM 652 C CA . GLY A 1 88 ? 6.975 18.781 -21.457 1.00 89.00 88 GLY A CA 1
ATOM 653 C C . GLY A 1 88 ? 8.379 18.518 -22.017 1.00 89.00 88 GLY A C 1
ATOM 654 O O . GLY A 1 88 ? 8.768 19.147 -23.004 1.00 89.00 88 GLY A O 1
ATOM 655 N N . ASN A 1 89 ? 9.154 17.604 -21.421 1.00 92.94 89 ASN A N 1
ATOM 656 C CA . ASN A 1 89 ? 10.470 17.196 -21.905 1.00 92.94 89 ASN A CA 1
ATOM 657 C C . ASN A 1 89 ? 10.487 15.697 -22.216 1.00 92.94 89 ASN A C 1
ATOM 659 O O . ASN A 1 89 ? 10.575 14.861 -21.322 1.00 92.94 89 ASN A O 1
ATOM 663 N N . PHE A 1 90 ? 10.540 15.369 -23.508 1.00 89.38 90 PHE A N 1
ATOM 664 C CA . PHE A 1 90 ? 10.486 13.989 -23.990 1.00 89.38 90 PHE A CA 1
ATOM 665 C C . PHE A 1 90 ? 11.501 13.040 -23.328 1.00 89.38 90 PHE A C 1
ATOM 667 O O . PHE A 1 90 ? 11.147 11.917 -22.977 1.00 89.38 90 PHE A O 1
ATOM 674 N N . LEU A 1 91 ? 12.760 13.459 -23.144 1.00 88.88 91 LEU A N 1
ATOM 675 C CA . LEU A 1 91 ? 13.785 12.590 -22.550 1.00 88.88 91 LEU A CA 1
ATOM 676 C C . LEU A 1 91 ? 13.520 12.342 -21.065 1.00 88.88 91 LEU A C 1
ATOM 678 O O . LEU A 1 91 ? 13.719 11.229 -20.578 1.00 88.88 91 LEU A O 1
ATOM 682 N N . GLN A 1 92 ? 13.053 13.368 -20.358 1.00 86.50 92 GLN A N 1
ATOM 683 C CA . GLN A 1 92 ? 12.669 13.250 -18.959 1.00 86.50 92 GLN A CA 1
ATOM 684 C C . GLN A 1 92 ? 11.434 12.360 -18.801 1.00 86.50 92 GLN A C 1
ATOM 686 O O . GLN A 1 92 ? 11.437 11.478 -17.949 1.00 86.50 92 GLN A O 1
ATOM 691 N N . ASP A 1 93 ? 10.427 12.527 -19.656 1.00 85.06 93 ASP A N 1
ATOM 692 C CA . ASP A 1 93 ? 9.198 11.733 -19.624 1.00 85.06 93 ASP A CA 1
ATOM 693 C C . ASP A 1 93 ? 9.468 10.256 -19.918 1.00 85.06 93 ASP A C 1
ATOM 695 O O . ASP A 1 93 ? 8.923 9.375 -19.252 1.00 85.06 93 ASP A O 1
ATOM 699 N N . VAL A 1 94 ? 10.349 9.959 -20.881 1.00 85.00 94 VAL A N 1
ATOM 700 C CA . VAL A 1 94 ? 10.815 8.587 -21.134 1.00 85.00 94 VAL A CA 1
ATOM 701 C C . VAL A 1 94 ? 11.548 8.036 -19.910 1.00 85.00 94 VAL A C 1
ATOM 703 O O . VAL A 1 94 ? 11.258 6.917 -19.491 1.00 85.00 94 VAL A O 1
ATOM 706 N N . GLY A 1 95 ? 12.445 8.819 -19.304 1.00 82.88 95 GLY A N 1
ATOM 707 C CA . GLY A 1 95 ? 13.144 8.429 -18.079 1.00 82.88 95 GLY A CA 1
ATOM 708 C C . GLY A 1 95 ? 12.183 8.105 -16.933 1.00 82.88 95 GLY A C 1
ATOM 709 O O . GLY A 1 95 ? 12.278 7.037 -16.340 1.00 82.88 95 GLY A O 1
ATOM 710 N N . LEU A 1 96 ? 11.205 8.972 -16.669 1.00 78.69 96 LEU A N 1
ATOM 711 C CA . LEU A 1 96 ? 10.210 8.789 -15.608 1.00 78.69 96 LEU A CA 1
ATOM 712 C C . LEU A 1 96 ? 9.312 7.566 -15.840 1.00 78.69 96 LEU A C 1
ATOM 714 O O . LEU A 1 96 ? 8.972 6.871 -14.886 1.00 78.69 96 LEU A O 1
ATOM 718 N N . ARG A 1 97 ? 8.959 7.262 -17.096 1.00 77.44 97 ARG A N 1
ATOM 719 C CA . ARG A 1 97 ? 8.196 6.050 -17.448 1.00 77.44 97 ARG A CA 1
ATOM 720 C C . ARG A 1 97 ? 8.979 4.765 -17.188 1.00 77.44 97 ARG A C 1
ATOM 722 O O . ARG A 1 97 ? 8.379 3.758 -16.826 1.00 77.44 97 ARG A O 1
ATOM 729 N N . LEU A 1 98 ? 10.299 4.792 -17.376 1.00 76.38 98 LEU A N 1
ATOM 730 C CA . LEU A 1 98 ? 11.170 3.644 -17.104 1.00 76.38 98 LEU A CA 1
ATOM 731 C C . LEU A 1 98 ? 11.397 3.415 -15.605 1.00 76.38 98 LEU A C 1
ATOM 733 O O . LEU A 1 98 ? 11.684 2.292 -15.209 1.00 76.38 98 LEU A O 1
ATOM 737 N N . LEU A 1 99 ? 11.225 4.445 -14.774 1.00 73.44 99 LEU A N 1
ATOM 738 C CA . LEU A 1 99 ? 11.326 4.362 -13.314 1.00 73.44 99 LEU A CA 1
ATOM 739 C C . LEU A 1 99 ? 10.037 3.828 -12.653 1.00 73.44 99 LEU A C 1
ATOM 741 O O . LEU A 1 99 ? 9.744 4.167 -11.520 1.00 73.44 99 LEU A O 1
ATOM 745 N N . GLY A 1 100 ? 9.233 3.015 -13.343 1.00 69.00 100 GLY A N 1
ATOM 746 C CA . GLY A 1 100 ? 8.291 2.119 -12.661 1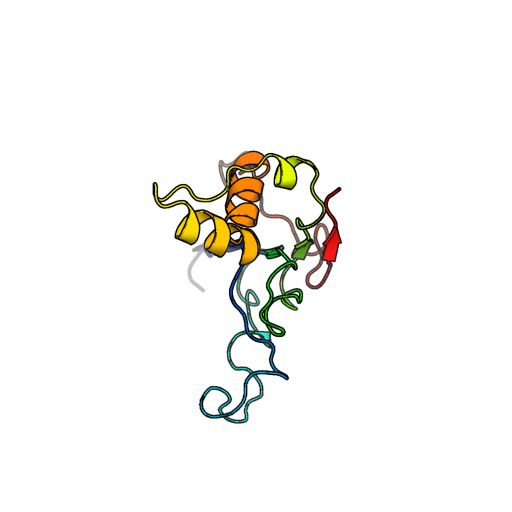.00 69.00 100 GLY A CA 1
ATOM 747 C C . GLY A 1 100 ? 6.889 2.641 -12.321 1.00 69.00 100 GLY A C 1
ATOM 748 O O . GLY A 1 100 ? 6.159 1.921 -11.656 1.00 69.00 100 GLY A O 1
ATOM 749 N N . PHE A 1 101 ? 6.423 3.802 -12.799 1.00 78.19 101 PHE A N 1
ATOM 750 C CA . PHE A 1 101 ? 5.056 4.314 -12.519 1.00 78.19 101 PHE A CA 1
ATOM 751 C C . PHE A 1 101 ? 4.716 4.443 -11.015 1.00 78.19 101 PHE A C 1
ATOM 753 O O . PHE A 1 101 ? 3.620 4.085 -10.586 1.00 78.19 101 PHE A O 1
ATOM 760 N N . HIS A 1 102 ? 5.615 5.007 -10.205 1.00 80.56 102 HIS A N 1
ATOM 761 C CA . HIS A 1 102 ? 5.406 5.231 -8.760 1.00 80.56 102 HIS A CA 1
ATOM 762 C C . HIS A 1 102 ? 4.134 6.026 -8.392 1.00 80.56 102 HIS A C 1
ATOM 764 O O . HIS A 1 102 ? 3.596 5.943 -7.291 1.00 80.56 102 HIS A O 1
ATOM 770 N N . ASN A 1 103 ? 3.594 6.802 -9.331 1.00 82.38 103 ASN A N 1
ATOM 771 C CA . ASN A 1 103 ? 2.333 7.515 -9.151 1.00 82.38 103 ASN A CA 1
ATOM 772 C C . ASN A 1 103 ? 1.090 6.608 -9.279 1.00 82.38 103 ASN A C 1
ATOM 774 O O . ASN A 1 103 ? -0.011 7.036 -8.922 1.00 82.38 103 ASN A O 1
ATOM 778 N N . TRP A 1 104 ? 1.231 5.376 -9.778 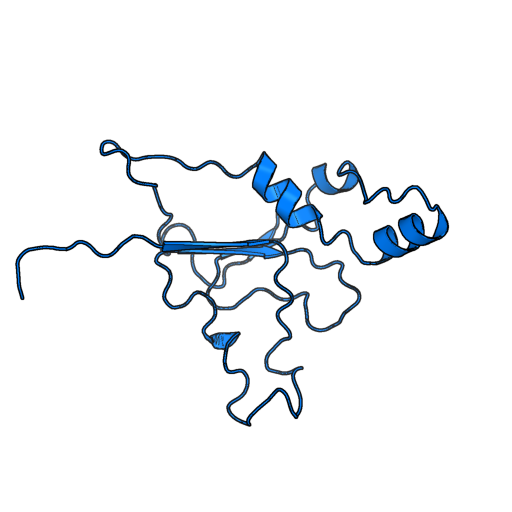1.00 88.12 104 TRP A N 1
ATOM 779 C CA . TRP A 1 104 ? 0.106 4.477 -10.030 1.00 88.12 104 TRP A CA 1
ATOM 780 C C . TRP A 1 104 ? -0.666 4.085 -8.762 1.00 88.12 104 TRP A C 1
ATOM 782 O O . TRP A 1 104 ? -1.887 4.243 -8.773 1.00 88.12 104 TRP A O 1
ATOM 792 N N . PRO A 1 105 ? -0.036 3.657 -7.649 1.00 90.44 105 PRO A N 1
ATOM 793 C CA . PRO A 1 105 ? -0.765 3.343 -6.417 1.00 90.44 105 PRO A CA 1
ATOM 794 C C . PRO A 1 105 ? -1.656 4.474 -5.898 1.00 90.44 105 PRO A C 1
ATOM 796 O O . PRO A 1 105 ? -2.744 4.209 -5.389 1.00 90.44 105 PRO A O 1
ATOM 799 N N . ILE A 1 106 ? -1.239 5.734 -6.070 1.00 89.50 106 ILE A N 1
ATOM 800 C CA . ILE A 1 106 ? -2.057 6.908 -5.725 1.00 89.50 106 ILE A CA 1
ATOM 801 C C . ILE A 1 106 ? -3.272 6.997 -6.654 1.00 89.50 106 ILE A C 1
ATOM 803 O O . ILE A 1 106 ? -4.391 7.220 -6.194 1.00 89.50 106 ILE A O 1
ATOM 807 N N . GLY A 1 107 ? -3.065 6.800 -7.958 1.00 90.00 107 GLY A N 1
ATOM 808 C CA . GLY A 1 107 ? -4.141 6.772 -8.946 1.00 90.00 107 GLY A CA 1
ATOM 809 C C . GLY A 1 107 ? -5.152 5.655 -8.694 1.00 90.00 107 GLY A C 1
ATOM 810 O O . GLY A 1 107 ? -6.357 5.896 -8.756 1.00 90.00 107 GLY A O 1
ATOM 811 N N . TYR A 1 108 ? -4.671 4.455 -8.365 1.00 92.19 108 TYR A N 1
ATOM 812 C CA . TYR A 1 108 ? -5.521 3.323 -8.009 1.00 92.19 108 TYR A CA 1
ATOM 813 C C . TYR A 1 108 ? -6.333 3.623 -6.748 1.00 92.19 108 TYR A C 1
ATOM 815 O O . TYR A 1 108 ? -7.555 3.473 -6.758 1.00 92.19 108 TYR A O 1
ATOM 823 N N . LEU A 1 109 ? -5.677 4.112 -5.687 1.00 93.06 109 LEU A N 1
ATOM 824 C CA . LEU A 1 109 ? -6.357 4.523 -4.462 1.00 93.06 109 LEU A CA 1
ATOM 825 C C . LEU A 1 109 ? -7.459 5.543 -4.774 1.00 93.06 109 LEU A C 1
ATOM 827 O O . LEU A 1 109 ? -8.605 5.331 -4.405 1.00 93.06 109 LEU A O 1
ATOM 831 N N . ALA A 1 110 ? -7.148 6.614 -5.504 1.00 91.31 110 ALA A N 1
ATOM 832 C CA . ALA A 1 110 ? -8.110 7.673 -5.800 1.00 91.31 110 ALA A CA 1
ATOM 833 C C . ALA A 1 110 ? -9.351 7.196 -6.581 1.00 91.31 110 ALA A C 1
ATOM 835 O O . ALA A 1 110 ? -10.405 7.819 -6.477 1.00 91.31 110 ALA A O 1
ATOM 836 N N . ARG A 1 111 ? -9.238 6.119 -7.370 1.00 90.75 111 ARG A N 1
ATOM 837 C CA . ARG A 1 111 ? -10.351 5.562 -8.159 1.00 90.75 111 ARG A CA 1
ATOM 838 C C . ARG A 1 111 ? -11.199 4.554 -7.394 1.00 90.75 111 ARG A C 1
ATOM 840 O O . ARG A 1 111 ? -12.407 4.512 -7.598 1.00 90.75 111 ARG A O 1
ATOM 847 N N . HIS A 1 112 ? -10.563 3.725 -6.571 1.00 90.56 112 HIS A N 1
ATOM 848 C CA . HIS A 1 112 ? -11.192 2.535 -5.982 1.00 90.56 112 HIS A CA 1
ATOM 849 C C . HIS A 1 112 ? -11.460 2.666 -4.488 1.00 90.56 112 HIS A C 1
ATOM 851 O O . HIS A 1 112 ? -12.180 1.851 -3.913 1.00 90.56 112 HIS A O 1
ATOM 857 N N . TYR A 1 113 ? -10.859 3.656 -3.839 1.00 85.62 113 TYR A N 1
ATOM 858 C CA . TYR A 1 113 ? -11.004 3.838 -2.412 1.00 85.62 113 TYR A CA 1
ATOM 859 C C . TYR A 1 113 ? -12.222 4.686 -2.083 1.00 85.62 113 TYR A C 1
ATOM 861 O O . TYR A 1 113 ? -12.321 5.852 -2.463 1.00 85.62 113 TYR A O 1
ATOM 869 N N . GLU A 1 114 ? -13.109 4.107 -1.284 1.00 86.56 114 GLU A N 1
ATOM 870 C CA . GLU A 1 114 ? -14.274 4.786 -0.745 1.00 86.56 114 GLU A CA 1
ATOM 871 C C . GLU A 1 114 ? -14.218 4.783 0.786 1.00 86.56 114 GLU A C 1
ATOM 873 O O . GLU A 1 114 ? -13.981 3.753 1.426 1.00 86.56 114 GLU A O 1
ATOM 878 N N . THR A 1 115 ? -14.454 5.950 1.384 1.00 87.12 115 THR A N 1
ATOM 879 C CA . THR A 1 115 ? -14.675 6.060 2.827 1.00 87.12 115 THR A CA 1
ATOM 880 C C . THR A 1 115 ? -16.152 5.832 3.108 1.00 87.12 115 THR A C 1
ATOM 882 O O . THR A 1 115 ? -16.972 6.728 2.926 1.00 87.12 115 THR A O 1
ATOM 885 N N . THR A 1 116 ? -16.497 4.640 3.581 1.00 90.44 116 THR A N 1
ATOM 886 C CA . THR A 1 116 ? -17.844 4.350 4.083 1.00 90.44 116 THR A CA 1
ATOM 887 C C . THR A 1 116 ? -17.989 4.859 5.517 1.00 90.44 116 THR A C 1
ATOM 889 O O . THR A 1 116 ? -17.068 4.701 6.319 1.00 90.44 116 THR A O 1
ATOM 892 N N . LEU A 1 117 ? -19.141 5.442 5.853 1.00 92.19 117 LEU A N 1
ATOM 893 C CA . LEU A 1 117 ? -19.478 5.865 7.215 1.00 92.19 117 LEU A CA 1
ATOM 894 C C . LEU A 1 117 ? -20.517 4.921 7.835 1.00 92.19 117 LEU A C 1
ATOM 896 O O . LEU A 1 117 ? -21.366 4.378 7.127 1.00 92.19 117 LEU A O 1
ATOM 900 N N . ASP A 1 118 ? -20.452 4.718 9.149 1.00 91.94 118 ASP A N 1
ATOM 901 C CA . ASP A 1 118 ? -21.459 3.974 9.903 1.00 91.94 118 ASP A CA 1
ATOM 902 C C . ASP A 1 118 ? -22.702 4.835 10.215 1.00 91.94 118 ASP A C 1
ATOM 904 O O . ASP A 1 118 ? -22.792 6.007 9.844 1.00 91.94 118 ASP A O 1
ATOM 908 N N . ALA A 1 119 ? -23.685 4.260 10.919 1.00 95.06 119 ALA A N 1
ATOM 909 C CA . ALA A 1 119 ? -24.924 4.955 11.287 1.00 95.06 119 ALA A CA 1
ATOM 910 C C . ALA A 1 119 ? -24.714 6.195 12.182 1.00 95.06 119 ALA A C 1
ATOM 912 O O . ALA A 1 119 ? -25.626 7.009 12.316 1.00 95.06 119 ALA A O 1
ATOM 913 N N . ASN A 1 120 ? -23.534 6.339 12.789 1.00 90.56 120 ASN A N 1
ATOM 914 C CA . ASN A 1 120 ? -23.159 7.470 13.632 1.00 90.56 120 ASN A CA 1
ATOM 915 C C . ASN A 1 120 ? -22.274 8.486 12.889 1.00 90.56 120 ASN A C 1
ATOM 917 O O . ASN A 1 120 ? -21.882 9.487 13.486 1.00 90.56 120 ASN A O 1
ATOM 921 N N . GLY A 1 121 ? -21.968 8.255 11.607 1.00 88.81 121 GLY A N 1
ATOM 922 C CA . GLY A 1 121 ? -21.093 9.111 10.807 1.00 88.81 121 GLY A CA 1
ATOM 923 C C . GLY A 1 121 ? -19.598 8.832 10.987 1.00 88.81 121 GLY A C 1
ATOM 924 O O . GLY A 1 121 ? -18.782 9.625 10.522 1.00 88.81 121 GLY A O 1
ATOM 925 N N . GLU A 1 122 ? -19.219 7.727 11.633 1.00 87.81 122 GLU A N 1
ATOM 926 C CA . GLU A 1 122 ? -17.817 7.360 11.848 1.00 87.81 122 GLU A CA 1
ATOM 927 C C . GLU A 1 122 ? -17.276 6.532 10.671 1.00 87.81 122 GLU A C 1
ATOM 929 O O . GLU A 1 122 ? -18.004 5.687 10.143 1.00 87.81 122 GLU A O 1
ATOM 934 N N . PRO A 1 123 ? -16.003 6.698 10.260 1.00 88.56 123 PRO A N 1
ATOM 935 C CA . PRO A 1 123 ? -15.412 5.865 9.219 1.00 88.56 123 PRO A CA 1
ATOM 936 C C . PRO A 1 123 ? -15.461 4.376 9.575 1.00 88.56 123 PRO A C 1
ATOM 938 O O . PRO A 1 123 ? -14.973 3.951 10.625 1.00 88.56 123 PRO A O 1
ATOM 941 N N . VAL A 1 124 ? -15.992 3.562 8.664 1.00 90.88 124 VAL A N 1
ATOM 942 C CA . VAL A 1 124 ? -15.940 2.105 8.770 1.00 90.88 124 VAL A CA 1
ATOM 943 C C . VAL A 1 124 ? -14.532 1.652 8.411 1.00 90.88 124 VAL A C 1
ATOM 945 O O . VAL A 1 124 ? -14.065 1.809 7.281 1.00 90.88 124 VAL A O 1
ATOM 948 N N . VAL A 1 125 ? -13.849 1.071 9.391 1.00 90.62 125 VAL A N 1
ATOM 949 C CA . VAL A 1 125 ? -12.489 0.563 9.233 1.00 90.62 125 VAL A CA 1
ATOM 950 C C . VAL A 1 125 ? -12.526 -0.967 9.160 1.00 90.62 125 VAL A C 1
ATOM 952 O O . VAL A 1 125 ? -13.125 -1.593 10.039 1.00 90.62 125 VAL A O 1
ATOM 955 N N . PRO A 1 126 ? -11.895 -1.597 8.150 1.00 90.88 126 PRO A N 1
ATOM 956 C CA . PRO A 1 126 ? -11.787 -3.048 8.105 1.00 90.88 126 PRO A CA 1
ATOM 957 C C . PRO A 1 126 ? -11.056 -3.595 9.333 1.00 90.88 126 PRO A C 1
ATOM 959 O O . PRO A 1 126 ? -10.036 -3.063 9.766 1.00 90.88 126 PRO A O 1
ATOM 962 N N . SER A 1 127 ? -11.546 -4.708 9.868 1.00 89.12 127 SER A N 1
ATOM 963 C CA . SER A 1 127 ? -10.840 -5.449 10.913 1.00 89.12 127 SER A CA 1
ATOM 964 C C . SER A 1 127 ? -9.763 -6.364 10.321 1.00 89.12 127 SER A C 1
ATOM 966 O O . SER A 1 127 ? -9.859 -6.813 9.177 1.00 89.12 127 SER A O 1
ATOM 968 N N . HIS A 1 128 ? -8.783 -6.761 11.136 1.00 87.38 128 HIS A N 1
ATOM 969 C CA . HIS A 1 128 ? -7.795 -7.776 10.741 1.00 87.38 128 HIS A CA 1
ATOM 970 C C . HIS A 1 128 ? -8.367 -9.186 10.566 1.00 87.38 128 HIS A C 1
ATOM 972 O O . HIS A 1 128 ? -7.668 -10.059 10.065 1.00 87.38 128 HIS A O 1
ATOM 978 N N . ALA A 1 129 ? -9.623 -9.423 10.948 1.00 89.62 129 ALA A N 1
ATOM 979 C CA . ALA A 1 129 ? -10.319 -10.649 10.578 1.00 89.62 129 ALA A CA 1
ATOM 980 C C . ALA A 1 129 ? -10.796 -10.604 9.115 1.00 89.62 129 ALA A C 1
ATOM 982 O O . ALA A 1 129 ? -10.776 -11.623 8.434 1.00 89.62 129 ALA A O 1
ATOM 983 N N . GLN A 1 130 ? -11.202 -9.425 8.626 1.00 92.31 130 GLN A N 1
ATOM 984 C CA . GLN A 1 130 ? -11.653 -9.226 7.243 1.00 92.31 130 GLN A CA 1
ATOM 985 C C . GLN A 1 130 ? -10.476 -9.088 6.276 1.00 92.31 130 GLN A C 1
ATOM 987 O O . GLN A 1 130 ? -10.496 -9.666 5.194 1.00 92.31 130 GLN A O 1
ATOM 992 N N . LEU A 1 131 ? -9.454 -8.327 6.674 1.00 93.06 131 LEU A N 1
ATOM 993 C CA . LEU A 1 131 ? -8.246 -8.064 5.895 1.00 93.06 131 LEU A CA 1
ATOM 994 C C . LEU A 1 131 ? -7.013 -8.322 6.782 1.00 93.06 131 LEU A C 1
ATOM 996 O O . LEU A 1 131 ? -6.523 -7.405 7.455 1.00 93.06 131 LEU A O 1
ATOM 1000 N N . PRO A 1 132 ? -6.528 -9.578 6.846 1.00 92.75 132 PRO A N 1
ATOM 1001 C CA . PRO A 1 132 ? -5.449 -9.952 7.755 1.00 92.75 132 PRO A CA 1
ATOM 1002 C C . PRO A 1 132 ? -4.111 -9.299 7.398 1.00 92.75 132 PRO A C 1
ATOM 1004 O O . PRO A 1 132 ? -3.715 -9.263 6.231 1.00 92.75 132 PRO A O 1
ATOM 1007 N N . ARG A 1 133 ? -3.382 -8.824 8.416 1.00 89.81 133 ARG A N 1
ATOM 1008 C CA . ARG A 1 133 ? -2.031 -8.257 8.249 1.00 89.81 133 ARG A CA 1
ATOM 1009 C C . ARG A 1 133 ? -1.082 -9.281 7.621 1.00 89.81 133 ARG A C 1
ATOM 1011 O O . ARG A 1 133 ? -1.167 -10.467 7.929 1.00 89.81 133 ARG A O 1
ATOM 1018 N N . GLY A 1 134 ? -0.192 -8.813 6.752 1.00 86.00 134 GLY A N 1
ATOM 1019 C CA . GLY A 1 134 ? 0.754 -9.654 6.016 1.00 86.00 134 GLY A CA 1
ATOM 1020 C C . GLY A 1 134 ? 0.141 -10.377 4.813 1.00 86.00 134 GLY A C 1
ATOM 1021 O O . GLY A 1 134 ? 0.865 -11.032 4.067 1.00 86.00 134 GLY A O 1
ATOM 1022 N N . THR A 1 135 ? -1.172 -10.254 4.587 1.00 90.25 135 THR A N 1
ATOM 1023 C CA . THR A 1 135 ? -1.809 -10.791 3.379 1.00 90.25 135 THR A CA 1
ATOM 1024 C C . THR A 1 135 ? -1.491 -9.900 2.191 1.00 90.25 135 THR A C 1
ATOM 1026 O O . THR A 1 135 ? -1.669 -8.685 2.263 1.00 90.25 135 THR A O 1
ATOM 1029 N N . VAL A 1 136 ? -1.087 -10.519 1.082 1.00 89.62 136 VAL A N 1
ATOM 1030 C CA . VAL A 1 136 ? -0.931 -9.855 -0.213 1.00 89.62 136 VAL A CA 1
ATOM 1031 C C . VAL A 1 136 ? -2.038 -10.322 -1.143 1.00 89.62 136 VAL A C 1
ATOM 1033 O O . VAL A 1 136 ? -2.185 -11.520 -1.390 1.00 89.62 136 VAL A O 1
ATOM 1036 N N . LYS A 1 137 ? -2.805 -9.375 -1.675 1.00 92.06 137 LYS A N 1
ATOM 1037 C CA . LYS A 1 137 ? -3.813 -9.606 -2.702 1.00 92.06 137 LYS A CA 1
ATOM 1038 C C . LYS A 1 137 ? -3.375 -8.942 -3.996 1.00 92.06 137 LYS A C 1
ATOM 1040 O O . LYS A 1 137 ? -3.184 -7.732 -4.033 1.00 92.06 137 LYS A O 1
ATOM 1045 N N . LYS A 1 138 ? -3.277 -9.741 -5.053 1.00 90.62 138 LYS A N 1
ATOM 1046 C CA . LYS A 1 138 ? -3.049 -9.246 -6.410 1.00 90.62 138 LYS A CA 1
ATOM 1047 C C . LYS A 1 138 ? -4.344 -8.693 -6.988 1.00 90.62 138 LYS A C 1
ATOM 1049 O O . LYS A 1 138 ? -5.408 -9.284 -6.792 1.00 90.62 138 LYS A O 1
ATOM 1054 N N . VAL A 1 139 ? -4.243 -7.543 -7.637 1.00 90.06 139 VAL A N 1
ATOM 1055 C CA . VAL A 1 139 ? -5.336 -6.901 -8.363 1.00 90.06 139 VAL A CA 1
ATOM 1056 C C . VAL A 1 139 ? -5.152 -7.173 -9.854 1.00 90.06 139 VAL A C 1
ATOM 1058 O O . VAL A 1 139 ? -4.094 -6.867 -10.406 1.00 90.06 139 VAL A O 1
ATOM 1061 N N . ASP A 1 140 ? -6.196 -7.725 -10.475 1.00 85.75 140 ASP A N 1
ATOM 1062 C CA . ASP A 1 140 ? -6.263 -8.088 -11.900 1.00 85.75 140 ASP A CA 1
ATOM 1063 C C . ASP A 1 140 ? -7.018 -7.049 -12.754 1.00 85.75 140 ASP A C 1
ATOM 1065 O O . ASP A 1 140 ? -7.860 -6.301 -12.204 1.00 85.75 140 ASP A O 1
#

Foldseek 3Di:
DPPDPDDDAFEAEEQQDPDFALVRDDPPRDPVPSDDDQQCPCVPHQAYEYEAQQLAPPPGRNDDRQFHQYEPANPAPCLVVDDQDDPVDPVVSVVSVNRRPSCVSVVVCVVPPDQDADPVRHTDDDHCVRRPGRHYDYHD

Secondary structure (DSSP, 8-state):
--S--PPPP-EEEEES-----TTT--TTT--SSS-TTTTTTTTTSSEEEEEE-TT-SSTTSSS--TTSEEEE-TT-GGGGGSPPP--S-HHHHHHHHHTT-TTHHHHHHHHH----B-TTS-B----TTTS-TT-EEE--

Organism: NCBI:txid33657

Radius of gyration: 17.84 Å; chains: 1; bounding box: 50×30×59 Å

pLDDT: mean 79.4, std 13.65, range [44.69, 95.06]

Sequence (140 aa):
AAAGAKRASTRLTLCDPFCARADEVGSPWDDGSGTTGAKLFGRDADFAEHFLNSDDVVPSTNFPLPLCYVYDVTGSKERSAFPPPDTGNFLQDVGLRLLGFHNWPIGYLARHYETTLDANGEPVVPSHAQLPRGTVKKVD